Protein AF-Q8ZZK6-F1 (afdb_monomer_lite)

Foldseek 3Di:
DVLVVLLVVVLVVLVVCVVVVPDAAAEDEPVSCVSCVQVLVRDDPVSLVVCQNHFYWYWDDDLVVQWIFTFTWHRDDSHTDTDDTPDIGHHPPVVSVVVVVVVVD

Organism: Pyrobaculum aerophilum (strain ATCC 51768 / DSM 7523 / JCM 9630 / CIP 104966 / NBRC 100827 / IM2) (NCBI:txid178306)

Sequence (105 aa):
MPSYAISQATREVLTALKDSGYEGDVLLHAFVLRATGSLSTVLDEQLSQWLAGRNIKGIAPDLANRRVNIVVFRVAGNGLQPANVTTSLPMPDIFADILTRVLSS

Structure (mmCIF, N/CA/C/O backbone):
data_AF-Q8ZZK6-F1
#
_entry.id   AF-Q8ZZK6-F1
#
loop_
_atom_site.group_PDB
_atom_site.id
_atom_site.type_symbol
_atom_site.label_atom_id
_atom_site.label_alt_id
_atom_site.label_comp_id
_atom_site.label_asym_id
_atom_site.label_entity_id
_atom_site.label_seq_id
_atom_site.pdbx_PDB_ins_code
_atom_site.Cartn_x
_atom_site.Cartn_y
_atom_site.Cartn_z
_atom_site.occupancy
_atom_site.B_iso_or_equiv
_atom_site.auth_seq_id
_atom_site.auth_comp_id
_atom_site.auth_asym_id
_atom_site.auth_atom_id
_atom_site.pdbx_PDB_model_num
ATOM 1 N N . MET A 1 1 ? -15.850 2.228 -15.437 1.00 55.81 1 MET A N 1
ATOM 2 C CA . MET A 1 1 ? -14.372 2.243 -15.532 1.00 55.81 1 MET A CA 1
ATOM 3 C C . MET A 1 1 ? -13.809 1.220 -14.551 1.00 55.81 1 MET A C 1
ATOM 5 O O . MET A 1 1 ? -14.224 1.266 -13.399 1.00 55.81 1 MET A O 1
ATOM 9 N N . PRO A 1 2 ? -12.914 0.304 -14.969 1.00 66.56 2 PRO A N 1
ATOM 10 C CA . PRO A 1 2 ? -12.359 -0.750 -14.106 1.00 66.56 2 PRO A CA 1
ATOM 11 C C . PRO A 1 2 ? -11.699 -0.234 -12.818 1.00 66.56 2 PRO A C 1
ATOM 13 O O . PRO A 1 2 ? -11.782 -0.886 -11.783 1.00 66.56 2 PRO A O 1
ATOM 16 N N . SER A 1 3 ? -11.115 0.967 -12.857 1.00 74.75 3 SER A N 1
ATOM 17 C CA . SER A 1 3 ? -10.526 1.641 -11.693 1.00 74.75 3 SER A CA 1
ATOM 18 C C . SER A 1 3 ? -11.526 1.862 -10.556 1.00 74.75 3 SER A C 1
ATOM 20 O O . SER A 1 3 ? -11.195 1.595 -9.410 1.00 74.75 3 SER A O 1
ATOM 22 N N . TYR A 1 4 ? -12.766 2.260 -10.861 1.00 81.56 4 TYR A N 1
ATOM 23 C CA . TYR A 1 4 ? -13.806 2.474 -9.850 1.00 81.56 4 TYR A CA 1
ATOM 24 C C . TYR A 1 4 ? -14.161 1.180 -9.106 1.00 81.56 4 TYR A C 1
ATOM 26 O O . TYR A 1 4 ? -14.209 1.170 -7.879 1.00 81.56 4 TYR A O 1
ATOM 34 N N . ALA A 1 5 ? -14.344 0.077 -9.840 1.00 84.75 5 ALA A N 1
ATOM 35 C CA . ALA A 1 5 ? -14.648 -1.224 -9.246 1.00 84.75 5 ALA A CA 1
ATOM 36 C C . ALA A 1 5 ? -13.492 -1.730 -8.365 1.00 84.75 5 ALA A C 1
ATOM 38 O O . ALA A 1 5 ? -13.728 -2.254 -7.280 1.00 84.75 5 ALA A O 1
ATOM 39 N N . ILE A 1 6 ? -12.240 -1.519 -8.794 1.00 86.06 6 ILE A N 1
ATOM 40 C CA . ILE A 1 6 ? -11.056 -1.866 -7.996 1.00 86.06 6 ILE A CA 1
ATOM 41 C C . ILE A 1 6 ? -10.974 -0.997 -6.738 1.00 86.06 6 ILE A C 1
ATOM 43 O O . ILE A 1 6 ? -10.714 -1.530 -5.662 1.00 86.06 6 ILE A O 1
ATOM 47 N N . SER A 1 7 ? -11.226 0.312 -6.831 1.00 86.88 7 SER A N 1
ATOM 48 C CA . SER A 1 7 ? -11.252 1.198 -5.661 1.00 86.88 7 SER A CA 1
ATOM 49 C C . SER A 1 7 ? -12.337 0.800 -4.665 1.00 86.88 7 SER A C 1
ATOM 51 O O . SER A 1 7 ? -12.059 0.734 -3.469 1.00 86.88 7 SER A O 1
ATOM 53 N N . GLN A 1 8 ? -13.540 0.468 -5.138 1.00 88.94 8 GLN A N 1
ATOM 54 C CA . GLN A 1 8 ? -14.626 0.022 -4.268 1.00 88.94 8 GLN A CA 1
ATOM 55 C C . GLN A 1 8 ? -14.282 -1.302 -3.572 1.00 88.94 8 GLN A C 1
ATOM 57 O O . GLN A 1 8 ? -14.328 -1.367 -2.346 1.00 88.94 8 GLN A O 1
ATOM 62 N N . ALA A 1 9 ? -13.848 -2.319 -4.323 1.00 89.62 9 ALA A N 1
ATOM 63 C CA . ALA A 1 9 ? -13.454 -3.604 -3.746 1.00 89.62 9 ALA A CA 1
ATOM 64 C C . ALA A 1 9 ? -12.293 -3.449 -2.748 1.00 89.62 9 ALA A C 1
ATOM 66 O O . ALA A 1 9 ? -12.289 -4.059 -1.681 1.00 89.62 9 ALA A O 1
ATOM 67 N N . THR A 1 10 ? -11.321 -2.585 -3.058 1.00 92.44 10 THR A N 1
ATOM 68 C CA . THR A 1 10 ? -10.201 -2.296 -2.149 1.00 92.44 10 THR A CA 1
ATOM 69 C C . THR A 1 10 ? -10.694 -1.639 -0.862 1.00 92.44 10 THR A C 1
ATOM 71 O O . THR A 1 10 ? -10.256 -2.027 0.219 1.00 92.44 10 THR A O 1
ATOM 74 N N . ARG A 1 11 ? -11.626 -0.680 -0.951 1.00 93.25 11 ARG A N 1
ATOM 75 C CA . ARG A 1 11 ? -12.241 -0.054 0.226 1.00 93.25 11 ARG A CA 1
ATOM 76 C C . ARG A 1 11 ? -12.948 -1.087 1.095 1.00 93.25 11 ARG A C 1
ATOM 78 O O . ARG A 1 11 ? -12.692 -1.131 2.289 1.00 93.25 11 ARG A O 1
ATOM 85 N N . GLU A 1 12 ? -13.800 -1.916 0.502 1.00 93.62 12 GLU A N 1
ATOM 86 C CA . GLU A 1 12 ? -14.574 -2.932 1.223 1.00 93.62 12 GLU A CA 1
ATOM 87 C C . GLU A 1 12 ? -13.663 -3.908 1.978 1.00 93.62 12 GLU A C 1
ATOM 89 O O . GLU A 1 12 ? -13.887 -4.170 3.159 1.00 93.62 12 GLU A O 1
ATOM 94 N N . VAL A 1 13 ? -12.583 -4.373 1.343 1.00 93.62 13 VAL A N 1
ATOM 95 C CA . VAL A 1 13 ? -11.601 -5.260 1.985 1.00 93.62 13 VAL A CA 1
ATOM 96 C C . VAL A 1 13 ? -10.868 -4.563 3.134 1.00 93.62 13 VAL A C 1
ATOM 98 O O . VAL A 1 13 ? -10.728 -5.146 4.208 1.00 93.62 13 VAL A O 1
ATOM 101 N N . LEU A 1 14 ? -10.409 -3.322 2.947 1.00 93.75 14 LEU A N 1
ATOM 102 C CA . LEU A 1 14 ? -9.714 -2.579 4.006 1.00 93.75 14 LEU A CA 1
ATOM 103 C C . LEU A 1 14 ? -10.639 -2.275 5.191 1.00 93.75 14 LEU A C 1
ATOM 105 O O . LEU A 1 14 ? -10.216 -2.396 6.339 1.00 93.75 14 LEU A O 1
ATOM 109 N N . THR A 1 15 ? -11.903 -1.944 4.929 1.00 95.50 15 THR A N 1
ATOM 110 C CA . THR A 1 15 ? -12.915 -1.757 5.973 1.00 95.50 15 THR A CA 1
ATOM 111 C C . THR A 1 15 ? -13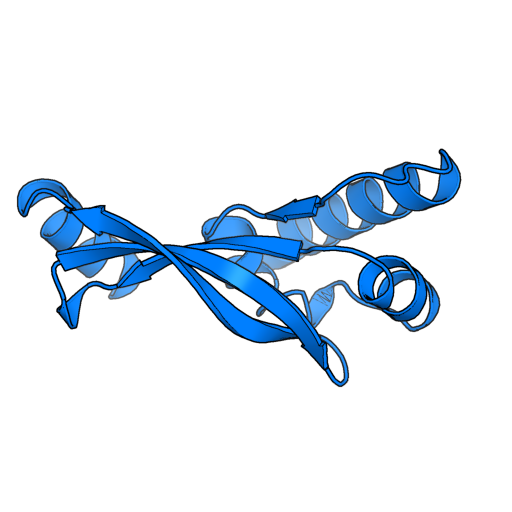.182 -3.057 6.721 1.00 95.50 15 THR A C 1
ATOM 113 O O . THR A 1 15 ? -13.163 -3.052 7.948 1.00 95.50 15 THR A O 1
ATOM 116 N N . ALA A 1 16 ? -13.338 -4.181 6.018 1.00 95.31 16 ALA A N 1
ATOM 117 C CA . ALA A 1 16 ? -13.540 -5.480 6.656 1.00 95.31 16 ALA A CA 1
ATOM 118 C C . ALA A 1 16 ? -12.359 -5.874 7.560 1.00 95.31 16 ALA A C 1
ATOM 120 O O . ALA A 1 16 ? -12.570 -6.348 8.673 1.00 95.31 16 ALA A O 1
ATOM 121 N N . LEU A 1 17 ? -11.119 -5.628 7.118 1.00 93.75 17 LEU A N 1
ATOM 122 C CA . LEU A 1 17 ? -9.920 -5.849 7.935 1.00 93.75 17 LEU A CA 1
ATOM 123 C C . LEU A 1 17 ? -9.882 -4.938 9.170 1.00 93.75 17 LEU A C 1
ATOM 125 O O . LEU A 1 17 ? -9.529 -5.388 10.261 1.00 93.75 17 LEU A O 1
ATOM 129 N N . LYS A 1 18 ? -10.251 -3.662 9.018 1.00 94.69 18 LYS A N 1
ATOM 130 C CA . LYS A 1 18 ? -10.375 -2.735 10.149 1.00 94.69 18 LYS A CA 1
ATOM 131 C C . LYS A 1 18 ? -11.393 -3.248 11.165 1.00 94.69 18 LYS A C 1
ATOM 133 O O . LYS A 1 18 ? -11.079 -3.330 12.350 1.00 94.69 18 LYS A O 1
ATOM 138 N N . ASP A 1 19 ? -12.584 -3.604 10.699 1.00 95.94 19 ASP A N 1
ATOM 139 C CA . ASP A 1 19 ? -13.714 -3.988 11.550 1.00 95.94 19 ASP A CA 1
ATOM 140 C C . ASP A 1 19 ? -13.517 -5.361 12.203 1.00 95.94 19 ASP A C 1
ATOM 142 O O . ASP A 1 19 ? -14.038 -5.605 13.289 1.00 95.94 19 ASP A O 1
ATOM 146 N N . SER A 1 20 ? -12.700 -6.236 11.607 1.00 94.94 20 SER A N 1
ATOM 147 C CA . SER A 1 20 ? -12.283 -7.494 12.233 1.00 94.94 20 SER A CA 1
ATOM 148 C C . SER A 1 20 ? -11.198 -7.319 13.303 1.00 94.94 20 SER A C 1
ATOM 150 O O . SER A 1 20 ? -10.750 -8.315 13.869 1.00 94.94 20 SER A O 1
ATOM 152 N N . GLY A 1 21 ? -10.705 -6.096 13.532 1.00 91.62 21 GLY A N 1
ATOM 153 C CA . GLY A 1 21 ? -9.588 -5.835 14.440 1.00 91.62 21 GLY A CA 1
ATOM 154 C C . GLY A 1 21 ? -8.256 -6.399 13.940 1.00 91.62 21 GLY A C 1
ATOM 155 O O . GLY A 1 21 ? -7.408 -6.765 14.744 1.00 91.62 21 GLY A O 1
ATOM 156 N N . TYR A 1 22 ? -8.059 -6.520 12.622 1.00 92.69 22 TYR A N 1
ATOM 157 C CA . TYR A 1 22 ? -6.803 -7.035 12.075 1.00 92.69 22 TYR A CA 1
ATOM 158 C C . TYR A 1 22 ? -5.632 -6.117 12.440 1.00 92.69 22 TYR A C 1
ATOM 160 O O . TYR A 1 22 ? -5.644 -4.940 12.083 1.00 92.69 22 TYR A O 1
ATOM 168 N N . GLU A 1 23 ? -4.605 -6.664 13.100 1.00 90.00 23 GLU A N 1
ATOM 169 C CA . GLU A 1 23 ? -3.438 -5.909 13.580 1.00 90.00 23 GLU A 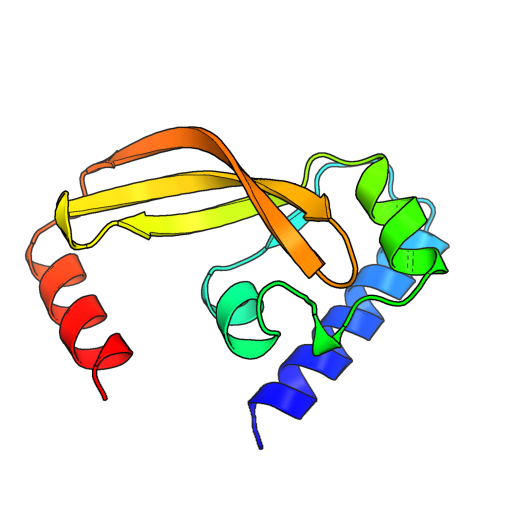CA 1
ATOM 170 C C . GLU A 1 23 ? -2.151 -6.091 12.756 1.00 90.00 23 GLU A C 1
ATOM 172 O O . GLU A 1 23 ? -1.148 -5.438 13.046 1.00 90.00 23 GLU A O 1
ATOM 177 N N . GLY A 1 24 ? -2.178 -6.890 11.689 1.00 91.00 24 GLY A N 1
ATOM 178 C CA . GLY A 1 24 ? -0.993 -7.164 10.873 1.00 91.00 24 GLY A CA 1
ATOM 179 C C . GLY A 1 24 ? -0.634 -6.099 9.826 1.00 91.00 24 GLY A C 1
ATOM 180 O O . GLY A 1 24 ? -1.258 -5.035 9.715 1.00 91.00 24 GLY A O 1
ATOM 181 N N . ASP A 1 25 ? 0.398 -6.431 9.042 1.00 90.81 25 ASP A N 1
ATOM 182 C CA . ASP A 1 25 ? 0.871 -5.671 7.880 1.00 90.81 25 ASP A CA 1
ATOM 183 C C . ASP A 1 25 ? -0.133 -5.757 6.717 1.00 90.81 25 ASP A C 1
ATOM 185 O O . ASP A 1 25 ? -0.733 -6.802 6.467 1.00 90.81 25 ASP A O 1
ATOM 189 N N . VAL A 1 26 ? -0.256 -4.683 5.934 1.00 91.75 26 VAL A N 1
ATOM 190 C CA . VAL A 1 26 ? -1.101 -4.661 4.729 1.00 91.75 26 VAL A CA 1
ATOM 191 C C . VAL A 1 26 ? -0.216 -4.721 3.488 1.00 91.75 26 VAL A C 1
ATOM 193 O O . VAL A 1 26 ? 0.593 -3.824 3.251 1.00 91.75 26 VAL A O 1
ATOM 196 N N . LEU A 1 27 ? -0.377 -5.772 2.680 1.00 90.38 27 LEU A N 1
ATOM 197 C CA . LEU A 1 27 ? 0.316 -5.926 1.400 1.00 90.38 27 LEU A CA 1
ATOM 198 C C . LEU A 1 27 ? -0.609 -5.536 0.243 1.00 90.38 27 LEU A C 1
ATOM 200 O O . LEU A 1 27 ? -1.651 -6.153 0.033 1.00 90.38 27 LEU A O 1
ATOM 204 N N . LEU A 1 28 ? -0.202 -4.536 -0.536 1.00 90.38 28 LEU A N 1
ATOM 205 C CA . LEU A 1 28 ? -0.934 -4.051 -1.702 1.00 90.38 28 LEU A CA 1
ATOM 206 C C . LEU A 1 28 ? -0.204 -4.427 -2.988 1.00 90.38 28 LEU A C 1
ATOM 208 O O . LEU A 1 28 ? 0.988 -4.169 -3.166 1.00 90.38 28 LEU A O 1
ATOM 212 N N . HIS A 1 29 ? -0.938 -5.010 -3.930 1.00 85.56 29 HIS A N 1
ATOM 213 C CA . HIS A 1 29 ? -0.385 -5.318 -5.242 1.00 85.56 29 HIS A CA 1
ATOM 214 C C . HIS A 1 29 ? -0.189 -4.036 -6.071 1.00 85.56 29 HIS A C 1
ATOM 216 O O . HIS A 1 29 ? -1.017 -3.125 -6.026 1.00 85.56 29 HIS A O 1
ATOM 222 N N . ALA A 1 30 ? 0.854 -4.000 -6.910 1.00 78.94 30 ALA A N 1
ATOM 223 C CA . ALA A 1 30 ? 1.163 -2.894 -7.828 1.00 78.94 30 ALA A CA 1
ATOM 224 C C . ALA A 1 30 ? -0.056 -2.372 -8.620 1.00 78.94 30 ALA A C 1
ATOM 226 O O . ALA A 1 30 ? -0.265 -1.167 -8.739 1.00 78.94 30 ALA A O 1
ATOM 227 N N . PHE A 1 31 ? -0.888 -3.281 -9.143 1.00 79.12 31 PHE A N 1
ATOM 228 C CA . PHE A 1 31 ? -2.083 -2.936 -9.913 1.00 79.12 31 PHE A CA 1
ATOM 229 C C . PHE A 1 31 ? -3.153 -2.244 -9.072 1.00 79.12 31 PHE A C 1
ATOM 231 O O . PHE A 1 31 ? -3.794 -1.325 -9.571 1.00 79.12 31 PHE A O 1
ATOM 238 N N . VAL A 1 32 ? -3.309 -2.627 -7.802 1.00 85.69 32 VAL A N 1
ATOM 239 C CA . VAL A 1 32 ? -4.220 -1.949 -6.871 1.00 85.69 32 VAL A CA 1
ATOM 240 C C . VAL A 1 32 ? -3.716 -0.536 -6.606 1.00 85.69 32 VAL A C 1
ATOM 242 O O . VAL A 1 32 ? -4.477 0.417 -6.748 1.00 85.69 32 VAL A O 1
ATOM 245 N N . LEU A 1 33 ? -2.421 -0.373 -6.312 1.00 87.00 33 LEU A N 1
ATOM 246 C CA . LEU A 1 33 ? -1.817 0.949 -6.112 1.00 87.00 33 LEU A CA 1
ATOM 247 C C . LEU A 1 33 ? -2.014 1.849 -7.340 1.00 87.00 33 LEU A C 1
ATOM 249 O O . LEU A 1 33 ? -2.449 2.986 -7.194 1.00 87.00 33 LEU A O 1
ATOM 253 N N . ARG A 1 34 ? -1.790 1.336 -8.557 1.00 84.19 34 ARG A N 1
ATOM 254 C CA . ARG A 1 34 ? -2.014 2.101 -9.795 1.00 84.19 34 ARG A CA 1
ATOM 255 C C . ARG A 1 34 ? -3.491 2.451 -9.997 1.00 84.19 34 ARG A C 1
ATOM 257 O O . ARG A 1 34 ? -3.808 3.611 -10.237 1.00 84.19 34 ARG A O 1
ATOM 264 N N . ALA A 1 35 ? -4.388 1.471 -9.895 1.00 84.19 35 ALA A N 1
ATOM 265 C CA . ALA A 1 35 ? -5.815 1.653 -10.168 1.00 84.19 35 ALA A CA 1
ATOM 266 C C . ALA A 1 35 ? -6.502 2.609 -9.182 1.00 84.19 35 ALA A C 1
ATOM 268 O O . ALA A 1 35 ? -7.451 3.293 -9.554 1.00 84.19 35 ALA A O 1
ATOM 269 N N . THR A 1 36 ? -6.003 2.667 -7.946 1.00 85.88 36 THR A N 1
ATOM 270 C CA . THR A 1 36 ? -6.564 3.491 -6.868 1.00 85.88 36 THR A CA 1
ATOM 271 C C . THR A 1 36 ? -5.886 4.854 -6.716 1.00 85.88 36 THR A C 1
ATOM 273 O O . THR A 1 36 ? -6.305 5.641 -5.864 1.00 85.88 36 THR A O 1
ATOM 276 N N . GLY A 1 37 ? -4.841 5.134 -7.507 1.00 86.88 37 GLY A N 1
ATOM 277 C CA . GLY A 1 37 ? -4.008 6.328 -7.363 1.00 86.88 37 GLY A CA 1
ATOM 278 C C . GLY A 1 37 ? -3.310 6.369 -6.004 1.00 86.88 37 GLY A C 1
ATOM 279 O O . GLY A 1 37 ? -3.466 7.337 -5.266 1.00 86.88 37 GLY A O 1
ATOM 280 N N . SER A 1 38 ? -2.617 5.289 -5.636 1.00 88.69 38 SER A N 1
ATOM 281 C CA . SER A 1 38 ? -2.011 5.086 -4.314 1.00 88.69 38 SER A CA 1
ATOM 282 C C . SER A 1 38 ? -3.030 5.241 -3.182 1.00 88.69 38 SER A C 1
ATOM 284 O O . SER A 1 38 ? -2.798 5.953 -2.212 1.00 88.69 38 SER A O 1
ATOM 286 N N . LEU A 1 39 ? -4.187 4.594 -3.332 1.00 91.31 39 LEU A N 1
ATOM 287 C CA . LEU A 1 39 ? -5.352 4.693 -2.448 1.00 91.31 39 LEU A CA 1
ATOM 288 C C . LEU A 1 39 ? -6.003 6.086 -2.329 1.00 91.31 39 LEU A C 1
ATOM 290 O O . LEU A 1 39 ? -6.950 6.216 -1.559 1.00 91.31 39 LEU A O 1
ATOM 294 N N . SER A 1 40 ? -5.613 7.096 -3.117 1.00 89.19 40 SER A N 1
ATOM 295 C CA . SER A 1 40 ? -6.250 8.431 -3.074 1.00 89.19 40 SER A CA 1
ATOM 296 C C . SER A 1 40 ? -7.754 8.432 -3.347 1.00 89.19 40 SER A C 1
ATOM 298 O O . SER A 1 40 ? -8.480 9.303 -2.878 1.00 89.19 40 SER A O 1
ATOM 300 N N . THR A 1 41 ? -8.236 7.431 -4.082 1.00 87.06 41 THR A N 1
ATOM 301 C CA . THR A 1 41 ? -9.665 7.226 -4.374 1.00 87.06 41 THR A CA 1
ATOM 302 C C . THR A 1 41 ? -10.377 6.316 -3.367 1.00 87.06 41 THR A C 1
ATOM 304 O O . THR A 1 41 ? -11.581 6.096 -3.478 1.00 87.06 41 THR A O 1
ATOM 307 N N . VAL A 1 42 ? -9.640 5.758 -2.404 1.00 89.31 42 VAL A N 1
ATOM 308 C CA . VAL A 1 42 ? -10.105 4.734 -1.459 1.00 89.31 42 VAL A CA 1
ATOM 309 C C . VAL A 1 42 ? -10.153 5.283 -0.041 1.00 89.31 42 VAL A C 1
ATOM 311 O O . VAL A 1 42 ? -11.159 5.071 0.639 1.00 89.31 42 VAL A O 1
ATOM 314 N N . LEU A 1 43 ? -9.102 5.985 0.389 1.00 91.44 43 LEU A N 1
ATOM 315 C CA . LEU A 1 43 ? -8.944 6.435 1.766 1.00 91.44 43 LEU A CA 1
ATOM 316 C C . LEU A 1 43 ? -9.974 7.500 2.146 1.00 91.44 43 LEU A C 1
ATOM 318 O O . LEU A 1 43 ? -10.151 8.504 1.459 1.00 91.44 43 LEU A O 1
ATOM 322 N N . ASP A 1 44 ? -10.617 7.270 3.284 1.00 90.75 44 ASP A N 1
ATOM 323 C CA . ASP A 1 44 ? -11.312 8.276 4.080 1.00 90.75 44 ASP A CA 1
ATOM 324 C C . ASP A 1 44 ? -10.539 8.515 5.389 1.00 90.75 44 ASP A C 1
ATOM 326 O O . ASP A 1 44 ? -9.478 7.924 5.613 1.00 90.75 44 ASP A O 1
ATOM 330 N N . GLU A 1 45 ? -11.035 9.400 6.251 1.00 89.88 45 GLU A N 1
ATOM 331 C CA . GLU A 1 45 ? -10.358 9.762 7.500 1.00 89.88 45 GLU A CA 1
ATOM 332 C C . GLU A 1 45 ? -10.142 8.555 8.429 1.00 89.88 45 GLU A C 1
ATOM 334 O O . GLU A 1 45 ? -9.044 8.372 8.960 1.00 89.88 45 GLU A O 1
ATOM 339 N N . GLN A 1 46 ? -11.144 7.683 8.574 1.00 91.00 46 GLN A N 1
ATOM 340 C CA . GLN A 1 46 ? -11.067 6.531 9.477 1.00 91.00 46 GLN A CA 1
ATOM 341 C C . GLN A 1 46 ? -10.097 5.466 8.964 1.00 91.00 46 GLN A C 1
ATOM 343 O O . GLN A 1 46 ? -9.262 4.966 9.722 1.00 91.00 46 GLN A O 1
ATOM 348 N N . LEU A 1 47 ? -10.174 5.123 7.676 1.00 92.69 47 LEU A N 1
ATOM 349 C CA . LEU A 1 47 ? -9.245 4.181 7.054 1.00 92.69 47 LEU A CA 1
ATOM 350 C C . LEU A 1 47 ? -7.821 4.730 7.041 1.00 92.69 47 LEU A C 1
ATOM 352 O O . LEU A 1 47 ? -6.883 3.967 7.261 1.00 92.69 47 LEU A O 1
ATOM 356 N N . SER A 1 48 ? -7.652 6.039 6.835 1.00 92.88 48 SER A N 1
ATOM 357 C CA . SER A 1 48 ? -6.344 6.698 6.890 1.00 92.88 48 SER A CA 1
ATOM 358 C C . SER A 1 48 ? -5.712 6.571 8.271 1.00 92.88 48 SER A C 1
ATOM 360 O O . SER A 1 48 ? -4.554 6.175 8.373 1.00 92.88 48 SER A O 1
ATOM 362 N N . GLN A 1 49 ? -6.469 6.852 9.334 1.00 92.44 49 GLN A N 1
ATOM 363 C CA . GLN A 1 49 ? -5.988 6.714 10.711 1.00 92.44 49 GLN A CA 1
ATOM 364 C C . GLN A 1 49 ? -5.648 5.259 11.048 1.00 92.44 49 GLN A C 1
ATOM 366 O O . GLN A 1 49 ? -4.578 4.987 11.594 1.00 92.44 49 GLN A O 1
ATOM 371 N N . TRP A 1 50 ? -6.517 4.315 10.673 1.00 93.19 50 TRP A N 1
ATOM 372 C CA . TRP A 1 50 ? -6.268 2.890 10.898 1.00 93.19 50 TRP A CA 1
ATOM 373 C C . TRP A 1 50 ? -5.022 2.398 10.150 1.00 93.19 50 TRP A C 1
ATOM 375 O O . TRP A 1 50 ? -4.199 1.695 10.734 1.00 93.19 50 TRP A O 1
ATOM 385 N N . LEU A 1 51 ? -4.836 2.797 8.888 1.00 92.75 51 LEU A N 1
ATOM 386 C CA . LEU A 1 51 ? -3.663 2.433 8.090 1.00 92.75 51 LEU A CA 1
ATOM 387 C C . LEU A 1 51 ? -2.378 3.131 8.546 1.00 92.75 51 LEU A C 1
ATOM 389 O O . LEU A 1 51 ? -1.303 2.547 8.415 1.00 92.75 51 LEU A O 1
ATOM 393 N N . ALA A 1 52 ? -2.455 4.347 9.097 1.00 91.75 52 ALA A N 1
ATOM 394 C CA . ALA A 1 52 ? -1.285 5.088 9.572 1.00 91.75 52 ALA A CA 1
ATOM 395 C C . ALA A 1 52 ? -0.530 4.351 10.693 1.00 91.75 52 ALA A C 1
ATOM 397 O O . ALA A 1 52 ? 0.688 4.491 10.809 1.00 91.75 52 ALA A O 1
ATOM 398 N N . GLY A 1 53 ? -1.234 3.524 11.473 1.00 89.81 53 GLY A N 1
ATOM 399 C CA . GLY A 1 53 ? -0.649 2.663 12.501 1.00 89.81 53 GLY A CA 1
ATOM 400 C C . GLY A 1 53 ? -0.000 1.373 11.982 1.00 89.81 53 GLY A C 1
ATOM 401 O O . GLY A 1 53 ? 0.441 0.566 12.796 1.00 89.81 53 GLY A O 1
ATOM 402 N N . ARG A 1 54 ? 0.050 1.135 10.661 1.00 90.81 54 ARG A N 1
ATOM 403 C CA . ARG A 1 54 ? 0.462 -0.153 10.067 1.00 90.81 54 ARG A CA 1
ATOM 404 C C . ARG A 1 54 ? 1.674 -0.026 9.162 1.00 90.81 54 ARG A C 1
ATOM 406 O O . ARG A 1 54 ? 1.946 1.033 8.593 1.00 90.81 54 ARG A O 1
ATOM 413 N N . ASN A 1 55 ? 2.363 -1.148 8.945 1.00 91.44 55 ASN A N 1
ATOM 414 C CA . ASN A 1 55 ? 3.283 -1.241 7.818 1.00 91.44 55 ASN A CA 1
ATOM 415 C C . ASN A 1 55 ? 2.490 -1.589 6.565 1.00 91.44 55 ASN A C 1
ATOM 417 O O . ASN A 1 55 ? 1.891 -2.661 6.456 1.00 91.44 55 ASN A O 1
ATOM 421 N N . ILE A 1 56 ? 2.525 -0.677 5.605 1.00 93.44 56 ILE A N 1
ATOM 422 C CA . ILE A 1 56 ? 1.899 -0.864 4.306 1.00 93.44 56 ILE A CA 1
ATOM 423 C C . ILE A 1 56 ? 3.019 -1.175 3.333 1.00 93.44 56 ILE A C 1
ATOM 425 O O . ILE A 1 56 ? 3.921 -0.361 3.146 1.00 93.44 56 ILE A O 1
ATOM 429 N N . LYS A 1 57 ? 2.996 -2.361 2.741 1.00 92.88 57 LYS A N 1
ATOM 430 C CA . LYS A 1 57 ? 4.003 -2.797 1.776 1.00 92.88 57 LYS A CA 1
ATOM 431 C C . LYS A 1 57 ? 3.358 -2.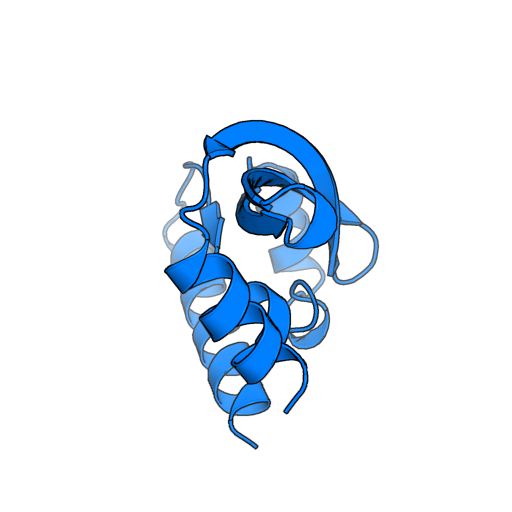907 0.409 1.00 92.88 57 LYS A C 1
ATOM 433 O O . LYS A 1 57 ? 2.203 -3.303 0.288 1.00 92.88 57 LYS A O 1
ATOM 438 N N . GLY A 1 58 ? 4.109 -2.591 -0.630 1.00 89.81 58 GLY A N 1
ATOM 439 C CA . GLY A 1 58 ? 3.682 -2.828 -1.995 1.00 89.81 58 GLY A CA 1
ATOM 440 C C . GLY A 1 58 ? 4.833 -3.256 -2.876 1.00 89.81 58 GLY A C 1
ATOM 441 O O . GLY A 1 58 ? 5.995 -2.959 -2.606 1.00 89.81 58 GLY A O 1
ATOM 442 N N . ILE A 1 59 ? 4.488 -3.982 -3.929 1.00 86.56 59 ILE A N 1
ATOM 443 C CA . ILE A 1 59 ? 5.439 -4.374 -4.963 1.00 86.56 59 ILE A CA 1
ATOM 444 C C . ILE A 1 59 ? 5.409 -3.282 -6.027 1.00 86.56 59 ILE A C 1
ATOM 446 O O . ILE A 1 59 ? 4.348 -3.006 -6.585 1.00 86.56 59 ILE A O 1
ATOM 450 N N . ALA A 1 60 ? 6.551 -2.659 -6.301 1.00 83.25 60 ALA A N 1
ATOM 451 C CA . ALA A 1 60 ? 6.679 -1.615 -7.310 1.00 83.25 60 ALA A CA 1
ATOM 452 C C . ALA A 1 60 ? 7.801 -1.981 -8.299 1.00 83.25 60 ALA A C 1
ATOM 454 O O . ALA A 1 60 ? 8.937 -2.208 -7.870 1.00 83.25 60 ALA A O 1
ATOM 455 N N . PRO A 1 61 ? 7.514 -2.068 -9.611 1.00 82.88 61 PRO A N 1
ATOM 456 C CA . PRO A 1 61 ? 8.554 -2.264 -10.611 1.00 82.88 61 PRO A CA 1
ATOM 457 C C . PRO A 1 61 ? 9.379 -0.981 -10.783 1.00 82.88 61 PRO A C 1
ATOM 459 O O . PRO A 1 61 ? 8.827 0.102 -10.962 1.00 82.88 61 PRO A O 1
ATOM 462 N N . ASP A 1 62 ? 10.701 -1.120 -10.770 1.00 85.81 62 ASP A N 1
ATOM 463 C CA . ASP A 1 62 ? 11.670 -0.091 -11.139 1.00 85.81 62 ASP A CA 1
ATOM 464 C C . ASP A 1 62 ? 12.277 -0.468 -12.492 1.00 85.81 62 ASP A C 1
ATOM 466 O O . ASP A 1 62 ? 13.256 -1.214 -12.594 1.00 85.81 62 ASP A O 1
ATOM 470 N N . LEU A 1 63 ? 11.615 0.004 -13.548 1.00 84.00 63 LEU A N 1
ATOM 471 C CA . LEU A 1 63 ? 11.962 -0.345 -14.923 1.00 84.00 63 LEU A CA 1
ATOM 472 C C . LEU A 1 63 ? 13.304 0.251 -15.356 1.00 84.00 63 LEU A C 1
ATOM 474 O O . LEU A 1 63 ? 14.025 -0.393 -16.113 1.00 84.00 63 LEU A O 1
ATOM 478 N N . ALA A 1 64 ? 13.661 1.436 -14.849 1.00 84.50 64 ALA A N 1
ATOM 479 C CA . ALA A 1 64 ? 14.920 2.099 -15.182 1.00 84.50 64 ALA A CA 1
ATOM 480 C C . ALA A 1 64 ? 16.125 1.287 -14.694 1.00 84.50 64 ALA A C 1
ATOM 482 O O . ALA A 1 64 ? 17.113 1.153 -15.412 1.00 84.50 64 ALA A O 1
ATOM 483 N N . ASN A 1 65 ? 16.011 0.693 -13.504 1.00 88.06 65 ASN A N 1
ATOM 484 C CA . ASN A 1 65 ? 17.087 -0.091 -12.904 1.00 88.06 65 ASN A CA 1
ATOM 485 C C . ASN A 1 65 ? 16.942 -1.607 -13.111 1.00 88.06 65 ASN A C 1
ATOM 487 O O . ASN A 1 65 ? 17.769 -2.358 -12.599 1.00 88.06 65 ASN A O 1
ATOM 491 N N . ARG A 1 66 ? 15.915 -2.072 -13.843 1.00 87.12 66 ARG A N 1
ATOM 492 C CA . ARG A 1 66 ? 15.605 -3.502 -14.051 1.00 87.12 66 ARG A CA 1
ATOM 493 C C . ARG A 1 66 ? 15.442 -4.260 -12.722 1.00 87.12 66 ARG A C 1
ATOM 495 O O . ARG A 1 66 ? 16.000 -5.341 -12.525 1.00 87.12 66 ARG A O 1
ATOM 502 N N . ARG A 1 67 ? 14.672 -3.699 -11.780 1.00 89.69 67 ARG A N 1
ATOM 503 C CA . ARG A 1 67 ? 14.426 -4.308 -10.455 1.00 89.69 67 ARG A CA 1
ATOM 504 C C . ARG A 1 67 ? 12.952 -4.331 -10.078 1.00 89.69 67 ARG A C 1
ATOM 506 O O . ARG A 1 67 ? 12.153 -3.517 -10.531 1.00 89.69 67 ARG A O 1
ATOM 513 N N . VAL A 1 68 ? 12.594 -5.267 -9.207 1.00 87.50 68 VAL A N 1
ATOM 514 C CA . VAL A 1 68 ? 11.322 -5.266 -8.478 1.00 87.50 68 VAL A CA 1
ATOM 515 C C . VAL A 1 68 ? 11.607 -4.890 -7.034 1.00 87.50 68 VAL A C 1
ATOM 517 O O . VAL A 1 68 ? 12.385 -5.561 -6.354 1.00 87.50 68 VAL A O 1
ATOM 520 N N . ASN A 1 69 ? 10.965 -3.827 -6.564 1.00 89.81 69 ASN A N 1
ATOM 521 C CA . ASN A 1 69 ? 11.149 -3.310 -5.219 1.00 89.81 69 ASN A CA 1
ATOM 522 C C . ASN A 1 69 ? 9.959 -3.680 -4.332 1.00 89.81 69 ASN A C 1
ATOM 524 O O . ASN A 1 69 ? 8.803 -3.527 -4.731 1.00 89.81 69 ASN A O 1
ATOM 528 N N . ILE A 1 70 ? 10.246 -4.119 -3.108 1.00 90.25 70 ILE A N 1
ATOM 529 C CA . ILE A 1 70 ? 9.276 -4.081 -2.014 1.00 90.25 70 ILE A CA 1
ATOM 530 C C . ILE A 1 70 ? 9.427 -2.715 -1.357 1.00 90.25 70 ILE A C 1
ATOM 532 O O . ILE A 1 70 ? 10.483 -2.380 -0.814 1.00 90.25 70 ILE A O 1
ATOM 536 N N . VAL A 1 71 ? 8.368 -1.924 -1.450 1.00 92.06 71 VAL A N 1
ATOM 537 C CA . VAL A 1 71 ? 8.309 -0.545 -0.980 1.00 92.06 71 VAL A CA 1
ATOM 538 C C . VAL A 1 71 ? 7.403 -0.489 0.238 1.00 92.06 71 VAL A C 1
ATOM 540 O O . VAL A 1 71 ? 6.288 -1.005 0.213 1.00 92.06 71 VAL A O 1
ATOM 543 N N . VAL A 1 72 ? 7.879 0.146 1.301 1.00 92.62 72 VAL A N 1
ATOM 544 C CA . VAL A 1 72 ? 7.060 0.544 2.442 1.00 92.62 72 VAL A CA 1
ATOM 545 C C . VAL A 1 72 ? 6.457 1.906 2.143 1.00 92.62 72 VAL A C 1
ATOM 547 O O . VAL A 1 72 ? 7.165 2.853 1.793 1.00 92.62 72 VAL A O 1
ATOM 550 N N . PHE A 1 73 ? 5.149 1.996 2.317 1.00 93.88 73 PHE A N 1
ATOM 551 C CA . PHE A 1 73 ? 4.354 3.196 2.146 1.00 93.88 73 PHE A CA 1
ATOM 552 C C . PHE A 1 73 ? 3.932 3.761 3.498 1.00 93.88 73 PHE A C 1
ATOM 554 O O . PHE A 1 73 ? 3.801 3.040 4.490 1.00 93.88 73 PHE A O 1
ATOM 561 N N . ARG A 1 74 ? 3.689 5.069 3.522 1.00 93.69 74 ARG A N 1
ATOM 562 C CA . ARG A 1 74 ? 3.070 5.778 4.642 1.00 93.69 74 ARG A CA 1
ATOM 563 C C . ARG A 1 74 ? 1.828 6.498 4.150 1.00 93.69 74 ARG A C 1
ATOM 565 O O . ARG A 1 74 ? 1.782 6.942 3.004 1.00 93.69 74 ARG A O 1
ATOM 572 N N . VAL A 1 75 ? 0.838 6.613 5.027 1.00 92.69 75 VAL A N 1
ATOM 573 C CA . VAL A 1 75 ? -0.327 7.461 4.780 1.00 92.69 75 VAL A CA 1
ATOM 574 C C . VAL 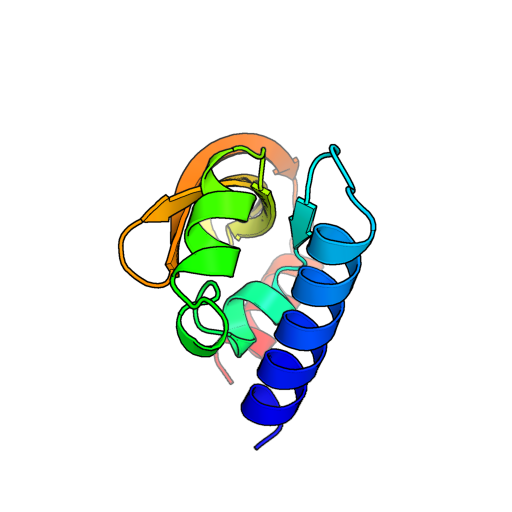A 1 75 ? 0.128 8.917 4.840 1.00 92.69 75 VAL A C 1
ATOM 576 O O . VAL A 1 75 ? 0.748 9.333 5.818 1.00 92.69 75 VAL A O 1
ATOM 579 N N . ALA A 1 76 ? -0.144 9.675 3.784 1.00 89.69 76 ALA A N 1
ATOM 580 C CA . ALA A 1 76 ? 0.181 11.089 3.686 1.00 89.69 76 ALA A CA 1
ATOM 581 C C . ALA A 1 76 ? -0.913 11.812 2.892 1.00 89.69 76 ALA A C 1
ATOM 583 O O . ALA A 1 76 ? -1.165 11.505 1.724 1.00 89.69 76 ALA A O 1
ATOM 584 N N . GLY A 1 77 ? -1.569 12.781 3.536 1.00 85.31 77 GLY A N 1
ATOM 585 C CA . GLY A 1 77 ? -2.745 13.438 2.972 1.00 85.31 77 GLY A CA 1
ATOM 586 C C . GLY A 1 77 ? -3.875 12.434 2.744 1.00 85.31 77 GLY A C 1
ATOM 587 O O . GLY A 1 77 ? -4.255 11.711 3.659 1.00 85.31 77 GLY A O 1
ATOM 588 N N . ASN A 1 78 ? -4.392 12.382 1.518 1.00 85.25 78 ASN A N 1
ATOM 589 C CA . ASN A 1 78 ? -5.473 11.480 1.123 1.00 85.25 78 ASN A CA 1
ATOM 590 C C . ASN A 1 78 ? -4.989 10.153 0.518 1.00 85.25 78 ASN A C 1
ATOM 592 O O . ASN A 1 78 ? -5.816 9.397 0.029 1.00 85.25 78 ASN A O 1
ATOM 596 N N . GLY A 1 79 ? -3.688 9.853 0.513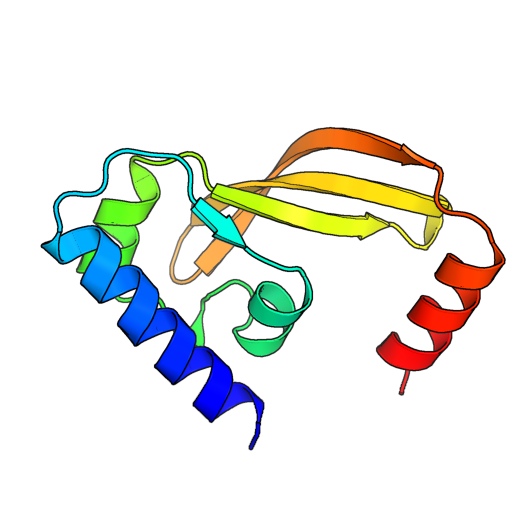 1.00 91.50 79 GLY A N 1
ATOM 597 C CA . GLY A 1 79 ? -3.156 8.673 -0.169 1.00 91.50 79 GLY A CA 1
ATOM 598 C C . GLY A 1 79 ? -1.935 8.065 0.506 1.00 91.50 79 GLY A C 1
ATOM 599 O O . GLY A 1 79 ? -1.571 8.389 1.637 1.00 91.50 79 GLY A O 1
ATOM 600 N N . LEU A 1 80 ? -1.291 7.160 -0.221 1.00 92.88 80 LEU A N 1
ATOM 601 C CA . LEU A 1 80 ? -0.036 6.534 0.154 1.00 92.88 80 LEU A CA 1
ATOM 602 C C . LEU A 1 80 ? 1.136 7.201 -0.556 1.00 92.88 80 LEU A C 1
ATOM 604 O O . LEU A 1 80 ? 1.109 7.411 -1.769 1.00 92.88 80 LEU A O 1
ATOM 608 N N . GLN A 1 81 ? 2.199 7.452 0.199 1.00 91.56 81 GLN A N 1
ATOM 609 C CA . GLN A 1 81 ? 3.478 7.922 -0.317 1.00 91.56 81 GLN A CA 1
ATOM 610 C C . GLN A 1 81 ? 4.570 6.881 -0.039 1.00 91.56 81 GLN A C 1
ATOM 612 O O . GLN A 1 81 ? 4.594 6.303 1.056 1.00 91.56 81 GLN A O 1
ATOM 617 N N . PRO A 1 82 ? 5.467 6.604 -1.005 1.00 90.38 82 PRO A N 1
ATOM 618 C CA . PRO A 1 82 ? 6.636 5.766 -0.770 1.00 90.38 82 PRO A CA 1
ATOM 619 C C . PRO A 1 82 ? 7.502 6.365 0.341 1.00 90.38 82 PRO A C 1
ATOM 621 O O . PRO A 1 82 ? 7.832 7.547 0.294 1.00 90.38 82 PRO A O 1
ATOM 624 N N . ALA A 1 83 ? 7.891 5.556 1.323 1.00 90.19 83 ALA A N 1
ATOM 625 C CA . ALA A 1 83 ? 8.753 5.994 2.419 1.00 90.19 83 ALA A CA 1
ATOM 626 C C . ALA A 1 83 ? 10.117 5.304 2.412 1.00 90.19 83 ALA A C 1
ATOM 628 O O . ALA A 1 83 ? 11.122 5.944 2.702 1.00 90.19 83 ALA A O 1
ATOM 629 N N . ASN A 1 84 ? 10.170 4.006 2.095 1.00 90.81 84 ASN A N 1
ATOM 630 C CA . ASN A 1 84 ? 11.434 3.277 2.016 1.00 90.81 84 ASN A CA 1
ATOM 631 C C . ASN A 1 84 ? 11.346 2.076 1.067 1.00 90.81 84 ASN A C 1
ATOM 633 O O . ASN A 1 84 ? 10.293 1.454 0.954 1.00 90.81 84 ASN A O 1
ATOM 637 N N . VAL A 1 85 ? 12.461 1.698 0.444 1.00 89.12 85 VAL A N 1
ATOM 638 C CA . VAL A 1 85 ? 12.606 0.423 -0.273 1.00 89.12 85 VAL A CA 1
ATOM 639 C C . VAL A 1 85 ? 13.275 -0.572 0.669 1.00 89.12 85 VAL A C 1
ATOM 641 O O . VAL A 1 85 ? 14.421 -0.383 1.062 1.00 89.12 85 VAL A O 1
ATOM 644 N N . THR A 1 86 ? 12.573 -1.638 1.050 1.00 91.31 86 THR A N 1
ATOM 645 C CA . THR A 1 86 ? 13.108 -2.632 1.999 1.00 91.31 86 THR A CA 1
ATOM 646 C C . THR A 1 86 ? 13.814 -3.786 1.314 1.00 91.31 86 THR A C 1
ATOM 648 O O . THR A 1 86 ? 14.649 -4.459 1.912 1.00 91.31 86 THR A O 1
ATOM 651 N N . THR A 1 87 ? 13.448 -4.076 0.070 1.00 89.88 87 THR A N 1
ATOM 652 C CA . THR A 1 87 ? 14.009 -5.199 -0.678 1.00 89.88 87 THR A CA 1
ATOM 653 C C . THR A 1 87 ? 14.008 -4.850 -2.146 1.00 89.88 87 THR A C 1
ATOM 655 O O . THR A 1 87 ? 13.045 -4.273 -2.644 1.00 89.88 87 THR A O 1
ATOM 658 N N . SER A 1 88 ? 15.077 -5.222 -2.836 1.00 89.94 88 SER A N 1
ATOM 659 C CA . SER A 1 88 ? 15.205 -4.991 -4.263 1.00 89.94 88 SER A CA 1
ATOM 660 C C . SER A 1 88 ? 15.717 -6.254 -4.936 1.00 89.94 88 SER A C 1
ATOM 662 O O . SER A 1 88 ? 16.834 -6.704 -4.675 1.00 89.94 88 SER A O 1
ATOM 664 N N . LEU A 1 89 ? 14.887 -6.836 -5.791 1.00 88.94 89 LEU A N 1
ATOM 665 C CA . LEU A 1 89 ? 15.162 -8.083 -6.493 1.00 88.94 89 LEU A CA 1
ATOM 666 C C . LEU A 1 89 ? 15.471 -7.789 -7.964 1.00 88.94 89 LEU A C 1
ATOM 668 O O . LEU A 1 89 ? 14.868 -6.873 -8.529 1.00 88.94 89 LEU A O 1
ATOM 672 N N . PRO A 1 90 ? 16.401 -8.524 -8.596 1.00 91.69 90 PRO A N 1
ATOM 673 C CA . PRO A 1 90 ? 16.644 -8.376 -10.025 1.00 91.69 90 PRO A CA 1
ATOM 674 C C . PRO A 1 90 ? 15.384 -8.749 -10.815 1.00 91.69 90 PRO A C 1
ATOM 676 O O . PRO A 1 90 ? 14.705 -9.726 -10.494 1.00 91.69 90 PRO A O 1
ATOM 679 N N . MET A 1 91 ? 15.073 -7.969 -11.847 1.00 90.94 91 MET A N 1
ATOM 680 C CA . MET A 1 91 ? 14.010 -8.271 -12.799 1.00 90.94 91 MET A CA 1
ATOM 681 C C . MET A 1 91 ? 14.647 -8.771 -14.099 1.00 90.94 91 MET A C 1
ATOM 683 O O . MET A 1 91 ? 15.457 -8.050 -14.677 1.00 90.94 91 MET A O 1
ATOM 687 N N . PRO A 1 92 ? 14.287 -9.968 -14.592 1.00 91.19 92 PRO A N 1
ATOM 688 C CA . PRO A 1 92 ? 14.747 -10.417 -15.901 1.00 91.19 92 PRO A CA 1
ATOM 689 C C . PRO A 1 92 ? 14.280 -9.471 -17.015 1.00 91.19 92 PRO A C 1
ATOM 691 O O . PRO A 1 92 ? 13.141 -8.996 -16.988 1.00 91.19 92 PRO A O 1
ATOM 694 N N . ASP A 1 93 ? 15.130 -9.253 -18.021 1.00 87.19 93 ASP A N 1
ATOM 695 C CA . ASP A 1 93 ? 14.889 -8.261 -19.079 1.00 87.19 93 ASP A CA 1
ATOM 696 C C . ASP A 1 93 ? 13.566 -8.471 -19.811 1.00 87.19 93 ASP A C 1
ATOM 698 O O . ASP A 1 93 ? 12.823 -7.514 -20.027 1.00 87.19 93 ASP A O 1
ATOM 702 N N . ILE A 1 94 ? 13.211 -9.732 -20.078 1.00 89.62 94 ILE A N 1
ATOM 703 C CA . ILE A 1 94 ? 11.955 -10.085 -20.745 1.00 89.62 94 ILE A CA 1
ATOM 704 C C . ILE A 1 94 ? 10.726 -9.563 -19.987 1.00 89.62 94 ILE A C 1
ATOM 706 O O . ILE A 1 94 ? 9.762 -9.114 -20.602 1.00 89.62 94 ILE A O 1
ATOM 710 N N . PHE A 1 95 ? 10.758 -9.565 -18.650 1.00 85.44 95 PHE A N 1
ATOM 711 C CA . PHE A 1 95 ? 9.656 -9.051 -17.839 1.00 85.44 95 PHE A CA 1
ATOM 712 C C . PHE A 1 95 ? 9.640 -7.527 -17.809 1.00 85.44 95 PHE A C 1
ATOM 714 O O . PHE A 1 95 ? 8.565 -6.937 -17.902 1.00 85.44 95 PHE A O 1
ATOM 721 N N . ALA A 1 96 ? 10.807 -6.890 -17.721 1.00 84.69 96 ALA A N 1
ATOM 722 C CA . ALA A 1 96 ? 10.912 -5.436 -17.773 1.00 84.69 96 ALA A CA 1
ATOM 723 C C . ALA A 1 96 ? 10.412 -4.878 -19.115 1.00 84.69 96 ALA A C 1
ATOM 725 O O . ALA A 1 96 ? 9.680 -3.887 -19.125 1.00 84.69 96 ALA A O 1
ATOM 726 N N . ASP A 1 97 ? 10.711 -5.542 -20.231 1.00 86.94 97 ASP A N 1
ATOM 727 C CA . ASP A 1 97 ? 10.250 -5.126 -21.559 1.00 86.94 97 ASP A CA 1
ATOM 728 C C . ASP A 1 97 ? 8.731 -5.313 -21.717 1.00 86.94 97 ASP A C 1
ATOM 730 O O . ASP A 1 97 ? 8.035 -4.412 -22.198 1.00 86.94 97 ASP A O 1
ATOM 734 N N . ILE A 1 98 ? 8.184 -6.444 -21.244 1.00 86.00 98 ILE A N 1
ATOM 735 C CA . ILE A 1 98 ? 6.730 -6.682 -21.222 1.00 86.00 98 ILE A CA 1
ATOM 736 C C . ILE A 1 98 ? 6.025 -5.616 -20.380 1.00 86.00 98 ILE A C 1
ATOM 738 O O . ILE A 1 98 ? 5.050 -5.020 -20.841 1.00 86.00 98 ILE A O 1
ATOM 742 N N . LEU A 1 99 ? 6.507 -5.361 -19.160 1.00 81.81 99 LEU A N 1
ATOM 743 C CA . LEU A 1 99 ? 5.922 -4.362 -18.268 1.00 81.81 99 LEU A CA 1
ATOM 744 C C . LEU A 1 99 ? 6.010 -2.962 -18.868 1.00 81.81 99 LEU A C 1
ATOM 746 O O . LEU A 1 99 ? 5.014 -2.249 -18.850 1.00 81.81 99 LEU A O 1
ATOM 750 N N . THR A 1 100 ? 7.145 -2.587 -19.458 1.00 81.94 100 THR A N 1
ATOM 751 C CA . THR A 1 100 ? 7.299 -1.293 -20.140 1.00 81.94 100 THR A CA 1
ATOM 752 C C . THR A 1 100 ? 6.216 -1.106 -21.198 1.00 81.94 100 THR A C 1
ATOM 754 O O . THR A 1 100 ? 5.537 -0.084 -21.186 1.00 81.94 100 THR A O 1
ATOM 757 N N . ARG A 1 101 ? 5.978 -2.119 -22.044 1.00 84.44 101 ARG A N 1
ATOM 758 C CA . ARG A 1 101 ? 4.937 -2.081 -23.083 1.00 84.44 101 ARG A CA 1
ATOM 759 C C . ARG A 1 101 ? 3.518 -1.977 -22.517 1.00 84.44 101 ARG A C 1
ATOM 761 O O . ARG A 1 101 ? 2.693 -1.281 -23.088 1.00 84.44 101 ARG A O 1
ATOM 768 N N . VAL A 1 102 ? 3.225 -2.683 -21.424 1.00 79.56 102 VAL A N 1
ATOM 769 C CA . VAL A 1 102 ? 1.895 -2.675 -20.781 1.00 79.56 102 VAL A CA 1
ATOM 770 C C . VAL A 1 102 ? 1.633 -1.372 -20.022 1.00 79.56 102 VAL A C 1
ATOM 772 O O . VAL A 1 102 ? 0.489 -0.954 -19.868 1.00 79.56 102 VAL A O 1
ATOM 775 N N . LEU A 1 103 ? 2.675 -0.738 -19.483 1.00 71.50 103 LEU A N 1
ATOM 776 C CA . LEU A 1 103 ? 2.535 0.512 -18.741 1.00 71.50 103 LEU A CA 1
ATOM 777 C C . LEU A 1 103 ? 2.492 1.743 -19.659 1.00 71.50 103 LEU A C 1
ATOM 779 O O . LEU A 1 103 ? 1.908 2.744 -19.242 1.00 71.50 103 LEU A O 1
ATOM 783 N N . SER A 1 104 ? 3.089 1.675 -20.855 1.00 71.44 104 SER A N 1
ATOM 784 C CA . SER A 1 104 ? 3.089 2.754 -21.854 1.00 71.44 104 SER A CA 1
ATOM 785 C C . SER A 1 104 ? 1.880 2.760 -22.799 1.00 71.44 104 SER A C 1
ATOM 787 O O . SER A 1 104 ? 1.669 3.765 -23.476 1.00 71.44 104 SER A O 1
ATOM 789 N N . SER A 1 105 ? 1.106 1.668 -22.847 1.00 54.22 105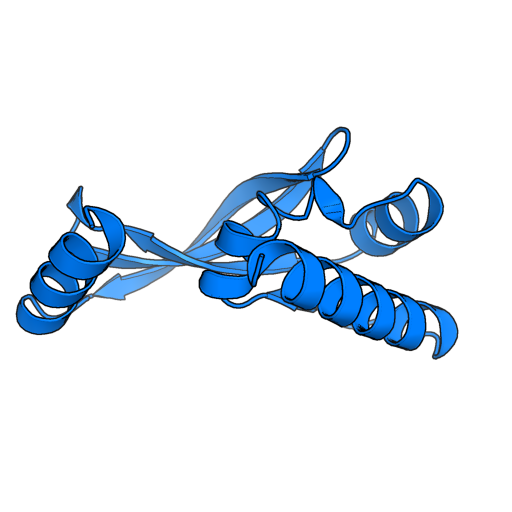 SER A N 1
ATOM 790 C CA . SER A 1 105 ? -0.199 1.575 -23.524 1.00 54.22 105 SER A CA 1
ATOM 791 C C . SER A 1 105 ? -1.332 2.119 -22.662 1.00 54.22 105 SER A C 1
ATOM 793 O O . SER A 1 105 ? -2.227 2.780 -23.225 1.00 54.22 105 SER A O 1
#

Radius of gyration: 14.52 Å; chains: 1; bounding box: 32×24×38 Å

pLDDT: mean 87.91, std 6.87, range [54.22, 95.94]

Secondary structure (DSSP, 8-state):
-HHHHHHHHHHHHHHHHHHTT--S-EEE-HHHHHHHTTTTTT--HHHHHHHHTS-EEEEEEETTTTEEEEEEEEEETTEEEEEEEEEEEE--HHHHHHHHHHHH-